Protein AF-J9E6B1-F1 (afdb_monomer_lite)

pLDDT: mean 76.31, std 16.6, range [37.47, 95.94]

Foldseek 3Di:
DDDDDDDDDDDPPPVVVVPDDDDPDDCPPPPPPPPPPPVPPPVPPPADADPQQRDGFHNDPVRVVVCCPDPLVVVSVVCVVVVHDRDHPVRVVVVCVVPVPPDDD

Radius of gyration: 26.45 Å; chains: 1; bounding box: 54×48×60 Å

Organism: Wuchereria bancrofti (NCBI:txid6293)

Secondary structure (DSSP, 8-state):
-----------TT-HHHHT-------GGG--S----------------B-TTT--B--SSHHHHHHHHHSHHHHHHHHHHHTTPPP--HHHHHHHHHHH---S--

Structure (mmCIF, N/CA/C/O backbone):
data_AF-J9E6B1-F1
#
_entry.id   AF-J9E6B1-F1
#
loop_
_atom_site.group_PDB
_atom_site.id
_atom_site.type_symbol
_atom_site.label_atom_id
_atom_site.label_alt_id
_atom_site.label_comp_id
_atom_site.label_asym_id
_atom_site.label_entity_id
_atom_site.label_seq_id
_atom_site.pdbx_PDB_ins_code
_atom_site.Cartn_x
_atom_site.Cartn_y
_atom_site.Cartn_z
_atom_site.occupancy
_atom_site.B_iso_or_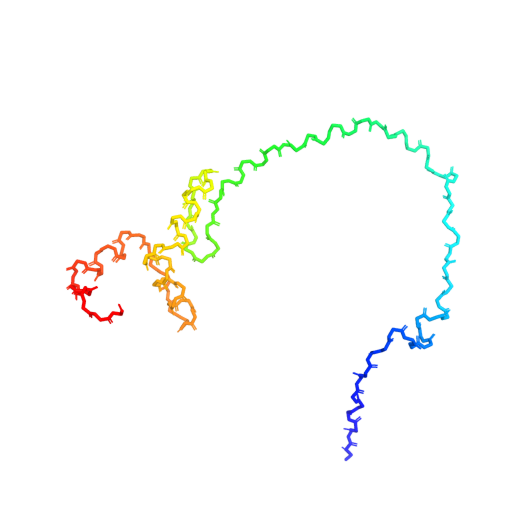equiv
_atom_site.auth_seq_id
_atom_site.auth_comp_id
_atom_site.auth_asym_id
_atom_site.auth_atom_id
_atom_site.pdbx_PDB_model_num
ATOM 1 N N . MET A 1 1 ? -39.636 -29.300 14.817 1.00 43.50 1 MET A N 1
ATOM 2 C CA . MET A 1 1 ? -39.375 -29.736 13.428 1.00 43.50 1 MET A CA 1
ATOM 3 C C . MET A 1 1 ? -37.885 -29.559 13.169 1.00 43.50 1 MET A C 1
ATOM 5 O O . MET A 1 1 ? -37.413 -28.440 13.284 1.00 43.50 1 MET A O 1
ATOM 9 N N . LYS A 1 2 ? -37.116 -30.639 12.975 1.00 45.59 2 LYS A N 1
ATOM 10 C CA . LYS A 1 2 ? -35.661 -30.567 12.740 1.00 45.59 2 LYS A CA 1
ATOM 11 C C . LYS A 1 2 ? -35.418 -30.688 11.236 1.00 45.59 2 LYS A C 1
ATOM 13 O O . LYS A 1 2 ? -35.682 -31.741 10.668 1.00 45.59 2 LYS A O 1
ATOM 18 N N . THR A 1 3 ? -34.971 -29.614 10.596 1.00 52.38 3 THR A N 1
ATOM 19 C CA . THR A 1 3 ? -34.571 -29.611 9.184 1.00 52.38 3 THR A CA 1
ATOM 20 C C . THR A 1 3 ? -33.206 -30.280 9.060 1.00 52.38 3 THR A C 1
ATOM 22 O O . THR A 1 3 ? -32.209 -29.763 9.564 1.00 52.38 3 THR A O 1
ATOM 25 N N . ALA A 1 4 ? -33.163 -31.455 8.436 1.00 55.28 4 ALA A N 1
ATOM 26 C CA . ALA A 1 4 ? -31.921 -32.149 8.133 1.00 55.28 4 ALA A CA 1
ATOM 27 C C . ALA A 1 4 ? -31.172 -31.384 7.031 1.00 55.28 4 ALA A C 1
ATOM 29 O O . ALA A 1 4 ? -31.631 -31.313 5.892 1.00 55.28 4 ALA A O 1
ATOM 30 N N . SER A 1 5 ? -30.031 -30.788 7.379 1.00 58.56 5 SER A N 1
ATOM 31 C CA . SER A 1 5 ? -29.130 -30.184 6.399 1.00 58.56 5 SER A CA 1
ATOM 32 C C . SER A 1 5 ? -28.432 -31.308 5.638 1.00 58.56 5 SER A C 1
ATOM 34 O O . SER A 1 5 ? -27.594 -32.020 6.194 1.00 58.56 5 SER A O 1
ATOM 36 N N . SER A 1 6 ? -28.831 -31.521 4.385 1.00 67.12 6 SER A N 1
ATOM 37 C CA . SER A 1 6 ? -28.183 -32.501 3.514 1.00 67.12 6 SER A CA 1
ATOM 38 C C . SER A 1 6 ? -26.843 -31.928 3.064 1.00 67.12 6 SER A C 1
ATOM 40 O O . SER A 1 6 ? -26.788 -30.872 2.438 1.00 67.12 6 SER A O 1
ATOM 42 N N . LYS A 1 7 ? -25.749 -32.601 3.428 1.00 70.06 7 LYS A N 1
ATOM 43 C CA . LYS A 1 7 ? -24.386 -32.206 3.063 1.00 70.06 7 LYS A CA 1
ATOM 44 C C . LYS A 1 7 ? -24.234 -32.358 1.548 1.00 70.06 7 LYS A C 1
ATOM 46 O O . LYS A 1 7 ? -24.218 -33.476 1.045 1.00 70.06 7 LYS A O 1
ATOM 51 N N . ILE A 1 8 ? -24.171 -31.244 0.824 1.00 71.12 8 ILE A N 1
ATOM 52 C CA . ILE A 1 8 ? -24.012 -31.264 -0.632 1.00 71.12 8 ILE A CA 1
ATOM 53 C C . ILE A 1 8 ? -22.585 -31.729 -0.941 1.00 71.12 8 ILE A C 1
ATOM 55 O O . ILE A 1 8 ? -21.618 -31.054 -0.592 1.00 71.12 8 ILE A O 1
ATOM 59 N N . SER A 1 9 ? -22.455 -32.895 -1.569 1.00 74.44 9 SER A N 1
ATOM 60 C CA . SER A 1 9 ? -21.200 -33.396 -2.129 1.00 74.44 9 SER A CA 1
ATOM 61 C C . SER A 1 9 ? -21.224 -33.224 -3.642 1.00 74.44 9 SER A C 1
ATOM 63 O O . SER A 1 9 ? -22.176 -33.656 -4.290 1.00 74.44 9 SER A O 1
ATOM 65 N N . TYR A 1 10 ? -20.180 -32.620 -4.204 1.00 73.81 10 TYR A N 1
ATOM 66 C CA . TYR A 1 10 ? -20.009 -32.489 -5.648 1.00 73.81 10 TYR A CA 1
ATOM 67 C C . TYR A 1 10 ? -19.059 -33.579 -6.144 1.00 73.81 10 TYR A C 1
ATOM 69 O O . TYR A 1 10 ? -18.000 -33.794 -5.557 1.00 73.81 10 TYR A O 1
ATOM 77 N N . SER A 1 11 ? -19.444 -34.265 -7.215 1.00 78.25 11 SER A N 1
ATOM 78 C CA . SER A 1 11 ? -18.615 -35.242 -7.921 1.00 78.25 11 SER A CA 1
ATOM 79 C C . SER A 1 11 ? -18.605 -34.876 -9.397 1.00 78.25 11 SER A C 1
ATOM 81 O O . SER A 1 11 ? -19.633 -34.478 -9.938 1.00 78.25 11 SER A O 1
ATOM 83 N N . ILE A 1 12 ? -17.456 -35.020 -10.055 1.00 76.50 12 ILE A N 1
ATOM 84 C CA . ILE A 1 12 ? -17.329 -34.800 -11.505 1.00 76.50 12 ILE A CA 1
ATOM 85 C C . ILE A 1 12 ? -18.165 -35.830 -12.282 1.00 76.50 12 ILE A C 1
ATOM 87 O O . ILE A 1 12 ? -18.662 -35.537 -13.362 1.00 76.50 12 ILE A O 1
ATOM 91 N N . ASN A 1 13 ? -18.394 -37.002 -11.687 1.00 77.88 13 ASN A N 1
ATOM 92 C CA . ASN A 1 13 ? -19.221 -38.063 -12.260 1.00 77.88 13 ASN A CA 1
ATOM 93 C C . ASN A 1 13 ? -20.699 -37.953 -11.837 1.00 77.88 13 ASN A C 1
ATOM 95 O O . ASN A 1 13 ? -21.431 -38.936 -11.916 1.00 77.88 13 ASN A O 1
ATOM 99 N N . ASP A 1 14 ? -21.129 -36.812 -11.295 1.00 80.06 14 ASP A N 1
ATOM 100 C CA . ASP A 1 14 ? -22.522 -36.606 -10.899 1.00 80.06 14 ASP A CA 1
ATOM 101 C C . ASP A 1 14 ? -23.400 -36.470 -12.151 1.00 80.06 14 ASP A C 1
ATOM 103 O O . ASP A 1 14 ? -23.133 -35.649 -13.033 1.00 80.06 14 ASP A O 1
ATOM 107 N N . SER A 1 15 ? -24.452 -37.290 -12.218 1.00 75.38 15 SER A N 1
ATOM 108 C CA . SER A 1 15 ? -25.349 -37.388 -13.372 1.00 75.38 15 SER A CA 1
ATOM 109 C C . SER A 1 15 ? -25.999 -36.055 -13.753 1.00 75.38 15 SER A C 1
ATOM 111 O O . SER A 1 15 ? -26.314 -35.834 -14.920 1.00 75.38 15 SER A O 1
ATOM 113 N N . ARG A 1 16 ? -26.113 -35.121 -12.797 1.00 72.69 16 ARG A N 1
ATOM 114 C CA . ARG A 1 16 ? -26.577 -33.748 -13.048 1.00 72.69 16 ARG A CA 1
ATOM 115 C C . ARG A 1 16 ? -25.731 -33.001 -14.084 1.00 72.69 16 ARG A C 1
ATOM 117 O O . ARG A 1 16 ? -26.254 -32.104 -14.734 1.00 72.69 16 ARG A O 1
ATOM 124 N N . TRP A 1 17 ? -24.453 -33.350 -14.241 1.00 74.31 17 TRP A N 1
ATOM 125 C CA . TRP A 1 17 ? -23.565 -32.753 -15.246 1.00 74.31 17 TRP A CA 1
ATOM 126 C C . TRP A 1 17 ? -23.523 -33.547 -16.553 1.00 74.31 17 TRP A C 1
ATOM 128 O O . TRP A 1 17 ? -23.198 -32.977 -17.589 1.00 74.31 17 TRP A O 1
ATOM 138 N N . SER A 1 18 ? -23.847 -34.845 -16.530 1.00 72.31 18 SER A N 1
ATOM 139 C CA . SER A 1 18 ? -23.800 -35.695 -17.729 1.00 72.31 18 SER A CA 1
ATOM 140 C C . SER A 1 18 ? -25.049 -35.599 -18.604 1.00 72.31 18 SER A C 1
ATOM 142 O O . SER A 1 18 ? -24.994 -35.958 -19.774 1.00 72.31 18 SER A O 1
ATOM 144 N N . GLU A 1 19 ? -26.172 -35.136 -18.052 1.00 73.00 19 GLU A N 1
ATOM 145 C CA . GLU A 1 19 ? -27.441 -34.968 -18.780 1.00 73.00 19 GLU A CA 1
ATOM 146 C C . GLU A 1 19 ? -27.628 -33.556 -19.361 1.00 73.00 19 GLU A C 1
ATOM 148 O O . GLU A 1 19 ? -28.670 -33.254 -19.943 1.00 73.00 19 GLU A O 1
ATOM 153 N N . ALA A 1 20 ? -26.631 -32.676 -19.226 1.00 73.44 20 ALA A N 1
ATOM 154 C CA . ALA A 1 20 ? -26.689 -31.351 -19.824 1.00 73.44 20 ALA A CA 1
ATOM 155 C C . ALA A 1 20 ? -26.704 -31.473 -21.357 1.00 73.44 20 ALA A C 1
ATOM 157 O O . ALA A 1 20 ? -25.728 -31.902 -21.975 1.00 73.44 20 ALA A O 1
ATOM 158 N N . VAL A 1 21 ? -27.821 -31.088 -21.976 1.00 76.06 21 VAL A N 1
ATOM 159 C CA . VAL A 1 21 ? -27.932 -30.990 -23.433 1.00 76.06 21 VAL A CA 1
ATOM 160 C C . VAL A 1 21 ? -27.039 -29.837 -23.885 1.00 76.06 21 VAL A C 1
ATOM 162 O O . VAL A 1 21 ? -27.361 -28.671 -23.671 1.00 76.06 21 VAL A O 1
ATOM 165 N N . VAL A 1 22 ? -25.890 -30.162 -24.476 1.00 75.44 22 VAL A N 1
ATOM 166 C CA . VAL A 1 22 ? -25.022 -29.170 -25.116 1.00 75.44 22 VAL A CA 1
ATOM 167 C C . VAL A 1 22 ? -25.689 -28.766 -26.425 1.00 75.44 22 VAL A C 1
ATOM 169 O O . VAL A 1 22 ? -25.810 -29.586 -27.337 1.00 75.44 22 VAL A O 1
ATOM 172 N N . GLU A 1 23 ? -26.149 -27.519 -26.518 1.00 77.50 23 GLU A N 1
ATOM 173 C CA . GLU A 1 23 ? -26.657 -27.004 -27.787 1.00 77.50 23 GLU A CA 1
ATOM 174 C C . GLU A 1 23 ? -25.536 -27.019 -28.843 1.00 77.50 23 GLU A C 1
ATOM 176 O O . GLU A 1 23 ? -24.400 -26.631 -28.542 1.00 77.50 23 GLU A O 1
ATOM 181 N N . PRO A 1 24 ? -25.812 -27.470 -30.081 1.00 75.50 24 PRO A N 1
ATOM 182 C CA . PRO A 1 24 ? -24.829 -27.441 -31.152 1.00 75.50 24 PRO A CA 1
ATOM 183 C C . PRO A 1 24 ? -24.391 -26.000 -31.411 1.00 75.50 24 PRO A C 1
ATOM 185 O O . PRO A 1 24 ? -25.208 -25.143 -31.750 1.00 75.50 24 PRO A O 1
ATOM 188 N N . TYR A 1 25 ? -23.094 -25.733 -31.274 1.00 71.75 25 TYR A N 1
ATOM 189 C CA . TYR A 1 25 ? -22.549 -24.414 -31.569 1.00 71.75 25 TYR A CA 1
ATOM 190 C C . TYR A 1 25 ? -22.671 -24.137 -33.075 1.00 71.75 25 TYR A C 1
ATOM 192 O O . TYR A 1 25 ? -22.066 -24.828 -33.898 1.00 71.75 25 TYR A O 1
ATOM 200 N N . ASN A 1 26 ? -23.495 -23.157 -33.450 1.00 77.00 26 ASN A N 1
ATOM 201 C CA . ASN A 1 26 ? -23.747 -22.815 -34.844 1.00 77.00 26 ASN A CA 1
ATOM 202 C C . ASN A 1 26 ? -22.760 -21.736 -35.319 1.00 77.00 26 ASN A C 1
ATOM 204 O O . ASN A 1 26 ? -22.917 -20.555 -35.017 1.00 77.00 26 ASN A O 1
ATOM 208 N N . PHE A 1 27 ? -21.763 -22.147 -36.103 1.00 65.31 27 PHE A N 1
ATOM 209 C CA . PHE A 1 27 ? -20.744 -21.257 -36.672 1.00 65.31 27 PHE A CA 1
ATOM 210 C C . PHE A 1 27 ? -21.260 -20.333 -37.790 1.00 65.31 27 PHE A C 1
ATOM 212 O O . PHE A 1 27 ? -20.529 -19.452 -38.231 1.00 65.31 27 PHE A O 1
ATOM 219 N N . ILE A 1 28 ? -22.500 -20.504 -38.265 1.00 65.19 28 ILE A N 1
ATOM 220 C CA . ILE A 1 28 ? -23.007 -19.827 -39.473 1.00 65.19 28 ILE A CA 1
ATOM 221 C C . ILE A 1 28 ? -23.196 -18.311 -39.255 1.00 65.19 28 ILE A C 1
ATOM 223 O O . ILE A 1 28 ? -23.196 -17.556 -40.221 1.00 65.19 28 ILE A O 1
ATOM 227 N N . ASN A 1 29 ? -23.261 -17.846 -38.002 1.00 57.34 29 ASN A N 1
ATOM 228 C CA . ASN A 1 29 ? -23.362 -16.417 -37.680 1.00 57.34 29 ASN A CA 1
ATOM 229 C C . ASN A 1 29 ? -22.016 -15.749 -37.348 1.00 57.34 29 ASN A C 1
ATOM 231 O O . ASN A 1 29 ? -21.999 -14.561 -37.035 1.00 57.34 29 ASN A O 1
ATOM 235 N N . VAL A 1 30 ? -20.886 -16.462 -37.429 1.00 56.72 30 VAL A N 1
ATOM 236 C CA . VAL A 1 30 ? -19.555 -15.866 -37.222 1.00 56.72 30 VAL A CA 1
ATOM 237 C C . VAL A 1 30 ? -19.028 -15.336 -38.560 1.00 56.72 30 VAL A C 1
ATOM 239 O O . VAL A 1 30 ? -18.029 -15.800 -39.097 1.00 56.72 30 VAL A O 1
ATOM 242 N N . THR A 1 31 ? -19.752 -14.377 -39.136 1.00 56.97 31 THR A N 1
ATOM 243 C CA . THR A 1 31 ? -19.230 -13.467 -40.171 1.00 56.97 31 THR A CA 1
ATOM 244 C C . THR A 1 31 ? -18.965 -12.084 -39.588 1.00 56.97 31 THR A C 1
ATOM 246 O O . THR A 1 31 ? -18.994 -11.089 -40.308 1.00 56.97 31 THR A O 1
ATOM 249 N N . GLU A 1 32 ? -18.716 -11.995 -38.281 1.00 58.59 32 GLU A N 1
ATOM 250 C CA . GLU A 1 32 ? -17.900 -10.896 -37.787 1.00 58.59 32 GLU A CA 1
ATOM 251 C C . GLU A 1 32 ? -16.512 -11.137 -38.358 1.00 58.59 32 GLU A C 1
ATOM 253 O O . GLU A 1 32 ? -15.817 -12.083 -37.982 1.00 58.59 32 GLU A O 1
ATOM 258 N N . GLU A 1 33 ? -16.153 -10.325 -39.351 1.00 56.72 33 GLU A N 1
ATOM 259 C CA . GLU A 1 33 ? -14.764 -10.111 -39.700 1.00 56.72 33 GLU A CA 1
ATOM 260 C C . GLU A 1 33 ? -14.019 -9.950 -38.380 1.00 56.72 33 GLU A C 1
ATOM 262 O O . GLU A 1 33 ? -14.206 -8.960 -37.668 1.00 56.72 33 GLU A O 1
ATOM 267 N N . VAL A 1 34 ? -13.191 -10.934 -38.031 1.00 60.06 34 VAL A N 1
ATOM 268 C CA . VAL A 1 34 ? -12.130 -10.709 -37.065 1.00 60.06 34 VAL A CA 1
ATOM 269 C C . VAL A 1 34 ? -11.186 -9.763 -37.792 1.00 60.06 34 VAL A C 1
ATOM 271 O O . VAL A 1 34 ? -10.182 -10.169 -38.376 1.00 60.06 34 VAL A O 1
ATOM 274 N N . GLN A 1 35 ? -11.557 -8.479 -37.813 1.00 54.34 35 GLN A N 1
ATOM 275 C CA . GLN A 1 35 ? -10.607 -7.392 -37.895 1.00 54.34 35 GLN A CA 1
ATOM 276 C C . GLN A 1 35 ? -9.481 -7.814 -36.958 1.00 54.34 35 GLN A C 1
ATOM 278 O O . GLN A 1 35 ? -9.783 -8.315 -35.865 1.00 54.34 35 GLN A O 1
ATOM 283 N N . PRO A 1 36 ? -8.206 -7.696 -37.354 1.00 50.16 36 PRO A N 1
ATOM 284 C CA . PRO A 1 36 ? -7.142 -7.706 -36.382 1.00 50.16 36 PRO A CA 1
ATOM 285 C C . PRO A 1 36 ? -7.533 -6.638 -35.369 1.00 50.16 36 PRO A C 1
ATOM 287 O O . PRO A 1 36 ? -7.346 -5.444 -35.586 1.00 50.16 36 PRO A O 1
ATOM 290 N N . MET A 1 37 ? -8.162 -7.065 -34.278 1.00 51.91 37 MET A N 1
ATOM 291 C CA . MET A 1 37 ? -8.172 -6.327 -33.053 1.00 51.91 37 MET A CA 1
ATOM 292 C C . MET A 1 37 ? -6.707 -6.428 -32.685 1.00 51.91 37 MET A C 1
ATOM 294 O O . MET A 1 37 ? -6.275 -7.330 -31.970 1.00 51.91 37 MET A O 1
ATOM 298 N N . GLU A 1 38 ? -5.912 -5.522 -33.261 1.00 53.00 38 GLU A N 1
ATOM 299 C CA . GLU A 1 38 ? -4.905 -4.850 -32.486 1.00 53.00 38 GLU A CA 1
ATOM 300 C C . GLU A 1 38 ? -5.677 -4.489 -31.234 1.00 53.00 38 GLU A C 1
ATOM 302 O O . GLU A 1 38 ? -6.492 -3.564 -31.216 1.00 53.00 38 GLU A O 1
ATOM 307 N N . SER A 1 39 ? -5.579 -5.367 -30.235 1.00 49.88 39 SER A N 1
ATOM 308 C CA . SER A 1 39 ? -5.930 -5.038 -28.886 1.00 49.88 39 SER A CA 1
ATOM 309 C C . SER A 1 39 ? -4.974 -3.899 -28.622 1.00 49.88 39 SER A C 1
ATOM 311 O O . SER A 1 39 ? -3.829 -4.092 -28.209 1.00 49.88 39 SER A O 1
ATOM 313 N N . TYR A 1 40 ? -5.442 -2.705 -28.959 1.00 51.44 40 TYR A N 1
ATOM 314 C CA . TYR A 1 40 ? -5.090 -1.475 -28.332 1.00 51.44 40 TYR A CA 1
ATOM 315 C C . TYR A 1 40 ? -5.525 -1.738 -26.893 1.00 51.44 40 TYR A C 1
ATOM 317 O O . TYR A 1 40 ? -6.583 -1.330 -26.425 1.00 51.44 40 TYR A O 1
ATOM 325 N N . PHE A 1 41 ? -4.712 -2.538 -26.195 1.00 56.34 41 PHE A N 1
ATOM 326 C CA . PHE A 1 41 ? -4.365 -2.248 -24.840 1.00 56.34 41 PHE A CA 1
ATOM 327 C C . PHE A 1 41 ? -3.878 -0.811 -24.966 1.00 56.34 41 PHE A C 1
ATOM 329 O O . PHE A 1 41 ? -2.696 -0.558 -25.189 1.00 56.34 41 PHE A O 1
ATOM 336 N N . GLU A 1 42 ? -4.818 0.142 -24.900 1.00 54.28 42 GLU A N 1
ATOM 337 C CA . GLU A 1 42 ? -4.551 1.358 -24.167 1.00 54.28 42 GLU A CA 1
ATOM 338 C C . GLU A 1 42 ? -3.867 0.818 -22.940 1.00 54.28 42 GLU A C 1
ATOM 340 O O . GLU A 1 42 ? -4.470 0.068 -22.162 1.00 54.28 42 GLU A O 1
ATOM 345 N N . LYS A 1 43 ? -2.550 1.006 -22.907 1.00 54.94 43 LYS A N 1
ATOM 346 C CA . LYS A 1 43 ? -1.758 0.738 -21.737 1.00 54.94 43 LYS A CA 1
ATOM 347 C C . LYS A 1 43 ? -2.412 1.669 -20.736 1.00 54.94 43 LYS A C 1
ATOM 349 O O . LYS A 1 43 ? -2.190 2.871 -20.756 1.00 54.94 43 LYS A O 1
ATOM 354 N N . GLN A 1 44 ? -3.406 1.145 -20.028 1.00 53.44 44 GLN A N 1
ATOM 355 C CA . GLN A 1 44 ? -4.028 1.840 -18.940 1.00 53.44 44 GLN A CA 1
ATOM 356 C C . GLN A 1 44 ? -2.859 1.939 -17.990 1.00 53.44 44 GLN A C 1
ATOM 358 O O . GLN A 1 44 ? -2.496 0.954 -17.345 1.00 53.44 44 GLN A O 1
ATOM 363 N N . ASP A 1 45 ? -2.220 3.107 -17.996 1.00 56.69 45 ASP A N 1
ATOM 364 C CA . ASP A 1 45 ? -1.225 3.535 -17.026 1.00 56.69 45 ASP A CA 1
ATOM 365 C C . ASP A 1 45 ? -1.959 3.720 -15.684 1.00 56.69 45 ASP A C 1
ATOM 367 O O . ASP A 1 45 ? -1.951 4.765 -15.038 1.00 56.69 45 ASP A O 1
ATOM 371 N N . CYS A 1 46 ? -2.691 2.685 -15.267 1.00 59.16 46 CYS A N 1
ATOM 372 C CA . CYS A 1 46 ? -3.101 2.471 -13.907 1.00 59.16 46 CYS A CA 1
ATOM 373 C C . CYS A 1 46 ? -1.807 2.130 -13.183 1.00 59.16 46 CYS A C 1
ATOM 375 O O . CYS A 1 46 ? -1.447 0.957 -13.066 1.00 59.16 46 CYS A O 1
ATOM 377 N N . GLY A 1 47 ? -1.088 3.179 -12.774 1.00 71.50 47 GLY A N 1
ATOM 378 C CA . GLY A 1 47 ? 0.109 3.064 -11.957 1.00 71.50 47 GLY A CA 1
ATOM 379 C C . GLY A 1 47 ? -0.112 2.020 -10.869 1.00 71.50 47 GLY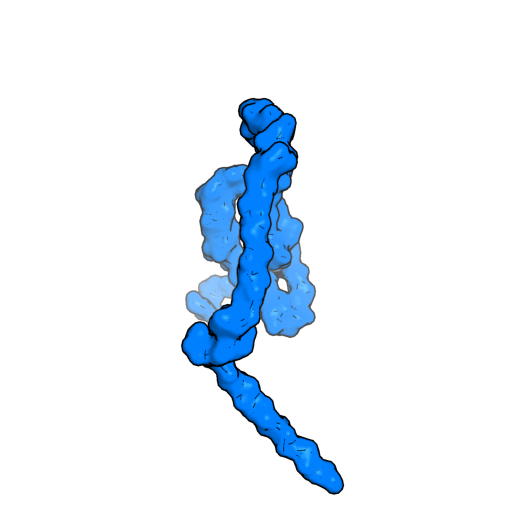 A C 1
ATOM 380 O O . GLY A 1 47 ? -1.193 1.935 -10.265 1.00 71.50 47 GLY A O 1
ATOM 381 N N . LEU A 1 48 ? 0.890 1.166 -10.677 1.00 83.38 48 LEU A N 1
ATOM 382 C CA . LEU A 1 48 ? 0.828 0.098 -9.693 1.00 83.38 48 LEU A CA 1
ATOM 383 C C . LEU A 1 48 ? 0.495 0.735 -8.342 1.00 83.38 48 LEU A C 1
ATOM 385 O O . LEU A 1 48 ? 1.102 1.716 -7.943 1.00 83.38 48 LEU A O 1
ATOM 389 N N . SER A 1 49 ? -0.513 0.231 -7.638 1.00 89.94 49 SER A N 1
ATOM 390 C CA . SER A 1 49 ? -0.867 0.756 -6.319 1.00 89.94 49 SER A CA 1
ATOM 391 C C . SER A 1 49 ? -1.103 -0.376 -5.345 1.00 89.94 49 SER A C 1
ATOM 393 O O . SER A 1 49 ? -1.613 -1.449 -5.685 1.00 89.94 49 SER A O 1
ATOM 395 N N . CYS A 1 50 ? -0.703 -0.149 -4.099 1.00 91.94 50 CYS A N 1
ATOM 396 C CA . CYS A 1 50 ? -0.916 -1.127 -3.051 1.00 91.94 50 CYS A CA 1
ATOM 397 C C . CYS A 1 50 ? -2.361 -1.076 -2.557 1.00 91.94 50 CYS A C 1
ATOM 399 O O . CYS A 1 50 ? -2.851 -0.046 -2.092 1.00 91.94 50 CYS A O 1
ATOM 401 N N . THR A 1 51 ? -3.036 -2.222 -2.557 1.00 90.69 51 THR A N 1
ATOM 402 C CA . THR A 1 51 ? -4.413 -2.342 -2.059 1.00 90.69 51 THR A CA 1
ATOM 403 C C . THR A 1 51 ? -4.534 -2.095 -0.556 1.00 90.69 51 THR A C 1
ATOM 405 O O . THR A 1 51 ? -5.602 -1.663 -0.115 1.00 90.69 51 THR A O 1
ATOM 408 N N . ILE A 1 52 ? -3.464 -2.339 0.206 1.00 93.06 52 ILE A N 1
ATOM 409 C CA . ILE A 1 52 ? -3.406 -2.164 1.662 1.00 93.06 52 ILE A CA 1
ATOM 410 C C . ILE A 1 52 ? -2.985 -0.739 2.018 1.00 93.06 52 ILE A C 1
ATOM 412 O O . ILE A 1 52 ? -3.731 -0.037 2.694 1.00 93.06 52 ILE A O 1
ATOM 416 N N . CYS A 1 53 ? -1.824 -0.297 1.531 1.00 93.06 53 CYS A N 1
ATOM 417 C CA . CYS A 1 53 ? -1.276 1.017 1.869 1.00 93.06 53 CYS A CA 1
ATOM 418 C C . CYS A 1 53 ? -1.989 2.169 1.151 1.00 93.06 53 CYS A C 1
ATOM 420 O O . CYS A 1 53 ? -1.800 3.317 1.529 1.00 93.06 53 CYS A O 1
ATOM 422 N N . LYS A 1 54 ? -2.788 1.873 0.112 1.00 90.12 54 LYS A N 1
ATOM 423 C CA . LYS A 1 54 ? -3.440 2.867 -0.762 1.00 90.12 54 LYS A CA 1
ATOM 424 C C . LYS A 1 54 ? -2.463 3.873 -1.375 1.00 90.12 54 LYS A C 1
ATOM 426 O O . LYS A 1 54 ? -2.864 4.962 -1.768 1.00 90.12 54 LYS A O 1
ATOM 431 N N . ALA A 1 55 ? -1.200 3.477 -1.473 1.00 88.38 55 ALA A N 1
ATOM 432 C CA . ALA A 1 55 ? -0.126 4.301 -1.985 1.00 88.38 55 ALA A CA 1
ATOM 433 C C . ALA A 1 55 ? 0.222 3.900 -3.421 1.00 88.38 55 ALA A C 1
ATOM 435 O O . ALA A 1 55 ? 0.182 2.697 -3.736 1.00 88.38 55 ALA A O 1
ATOM 436 N N . PRO A 1 56 ? 0.538 4.885 -4.279 1.00 89.50 56 PRO A N 1
ATOM 437 C CA . PRO A 1 56 ? 1.099 4.613 -5.588 1.00 89.50 56 PRO A CA 1
ATOM 438 C C . PRO A 1 56 ? 2.482 3.975 -5.425 1.00 89.50 56 PRO A C 1
ATOM 440 O O . PRO A 1 56 ? 3.211 4.250 -4.476 1.00 89.50 56 PRO A O 1
ATOM 443 N N . ILE A 1 57 ? 2.808 3.090 -6.349 1.00 88.06 57 ILE A N 1
ATOM 444 C CA . ILE A 1 57 ? 4.093 2.427 -6.505 1.00 88.06 57 ILE A CA 1
ATOM 445 C C . ILE A 1 57 ? 4.576 2.811 -7.901 1.00 88.06 57 ILE A C 1
ATOM 447 O O . ILE A 1 57 ? 3.778 2.881 -8.840 1.00 88.06 57 ILE A O 1
ATOM 451 N N . GLU A 1 58 ? 5.871 3.074 -8.027 1.00 84.19 58 GLU A N 1
ATOM 452 C CA . GLU A 1 58 ? 6.493 3.326 -9.324 1.00 84.19 58 GLU A CA 1
ATOM 453 C C . GLU A 1 58 ? 6.236 2.148 -10.287 1.00 84.19 58 GLU A C 1
ATOM 455 O O . GLU A 1 58 ? 5.989 1.014 -9.867 1.00 84.19 58 GLU A O 1
ATOM 460 N N . GLU A 1 59 ? 6.219 2.416 -11.597 1.00 79.38 59 GLU A N 1
ATOM 461 C CA . GLU A 1 59 ? 5.808 1.437 -12.621 1.00 79.38 59 GLU A CA 1
ATOM 462 C C . GLU A 1 59 ? 6.723 0.197 -12.699 1.00 79.38 59 GLU A C 1
ATOM 464 O O . GLU A 1 59 ? 6.378 -0.799 -13.345 1.00 79.38 59 GLU A O 1
ATOM 469 N N . ASP A 1 60 ? 7.865 0.222 -12.014 1.00 85.12 60 ASP A N 1
ATOM 470 C CA . ASP A 1 60 ? 8.852 -0.840 -12.032 1.00 85.12 60 ASP A CA 1
ATOM 471 C C . ASP A 1 60 ? 8.525 -1.985 -11.061 1.00 85.12 60 ASP A C 1
ATOM 473 O O . ASP A 1 60 ? 8.197 -1.841 -9.879 1.00 85.12 60 ASP A O 1
ATOM 477 N N . ARG A 1 61 ? 8.712 -3.214 -11.558 1.00 86.94 61 ARG A N 1
ATOM 478 C CA . ARG A 1 61 ? 8.555 -4.446 -10.766 1.00 86.94 61 ARG A CA 1
ATOM 479 C C . ARG A 1 61 ? 9.442 -4.455 -9.517 1.00 86.94 61 ARG A C 1
ATOM 481 O O . ARG A 1 61 ? 9.103 -5.117 -8.534 1.00 86.94 61 ARG A O 1
ATOM 488 N N . ILE A 1 62 ? 10.600 -3.804 -9.578 1.00 91.00 62 ILE A N 1
ATOM 489 C CA . ILE A 1 62 ? 11.553 -3.754 -8.467 1.00 91.00 62 ILE A CA 1
ATOM 490 C C . ILE A 1 62 ? 10.938 -2.981 -7.299 1.00 91.00 62 ILE A C 1
ATOM 492 O O . ILE A 1 62 ? 10.967 -3.493 -6.179 1.00 91.00 62 ILE A O 1
ATOM 496 N N . ASP A 1 63 ? 10.286 -1.852 -7.568 1.00 90.56 63 ASP A N 1
ATOM 497 C CA . ASP A 1 63 ? 9.655 -1.015 -6.545 1.00 90.56 63 ASP A CA 1
ATOM 498 C C . ASP A 1 63 ? 8.412 -1.668 -5.962 1.00 90.56 63 ASP A C 1
ATOM 500 O O . ASP A 1 63 ? 8.194 -1.622 -4.752 1.00 90.56 63 ASP A O 1
ATOM 504 N N . LEU A 1 64 ? 7.658 -2.413 -6.775 1.00 90.81 64 LEU A N 1
ATOM 505 C CA . LEU A 1 64 ? 6.590 -3.273 -6.266 1.00 90.81 64 LEU A CA 1
ATOM 506 C C . LEU A 1 64 ? 7.130 -4.295 -5.257 1.00 90.81 64 LEU A C 1
ATOM 508 O O . LEU A 1 64 ? 6.584 -4.452 -4.164 1.00 90.81 64 LEU A O 1
ATOM 512 N N . ILE A 1 65 ? 8.216 -4.991 -5.594 1.00 92.88 65 ILE A N 1
ATOM 513 C CA . ILE A 1 65 ? 8.818 -5.976 -4.689 1.00 92.88 65 ILE A CA 1
ATOM 514 C C . ILE A 1 65 ? 9.374 -5.290 -3.434 1.00 92.88 65 ILE A C 1
ATOM 516 O O . ILE A 1 65 ? 9.214 -5.830 -2.337 1.00 92.88 65 ILE A O 1
ATOM 520 N N . ALA A 1 66 ? 10.015 -4.130 -3.580 1.00 93.69 66 ALA A N 1
ATOM 521 C CA . ALA A 1 66 ? 10.550 -3.354 -2.468 1.00 93.69 66 ALA A CA 1
ATOM 522 C C . ALA A 1 66 ? 9.431 -2.901 -1.520 1.00 93.69 66 ALA A C 1
ATOM 524 O O . ALA A 1 66 ? 9.523 -3.144 -0.317 1.00 93.69 66 ALA A O 1
ATOM 525 N N . HIS A 1 67 ? 8.329 -2.373 -2.062 1.00 94.50 67 HIS A N 1
ATOM 526 C CA . HIS A 1 67 ? 7.151 -1.976 -1.300 1.00 94.50 67 HIS A CA 1
ATOM 527 C C . HIS A 1 67 ? 6.599 -3.136 -0.467 1.00 94.50 67 HIS A C 1
ATOM 529 O O . HIS A 1 67 ? 6.450 -3.003 0.742 1.00 94.50 67 HIS A O 1
ATOM 535 N N . TYR A 1 68 ? 6.340 -4.301 -1.072 1.00 94.31 68 TYR A N 1
ATOM 536 C CA . TYR A 1 68 ? 5.783 -5.452 -0.343 1.00 94.31 68 TYR A CA 1
ATOM 537 C C . TYR A 1 68 ? 6.745 -6.045 0.699 1.00 94.31 68 TYR A C 1
ATOM 539 O O . TYR A 1 68 ? 6.311 -6.734 1.626 1.00 94.31 68 TYR A O 1
ATOM 547 N N . LYS A 1 69 ? 8.052 -5.805 0.557 1.00 94.56 69 LYS A N 1
ATOM 548 C CA . LYS A 1 69 ? 9.065 -6.225 1.532 1.00 94.56 69 LYS A CA 1
ATOM 549 C C . LYS A 1 69 ? 9.304 -5.204 2.642 1.00 94.56 69 LYS A C 1
ATOM 551 O O . LYS A 1 69 ? 9.917 -5.592 3.635 1.00 94.56 69 LYS A O 1
ATOM 556 N N . SER A 1 70 ? 8.844 -3.964 2.488 1.00 94.12 70 SER A N 1
ATOM 557 C CA . SER A 1 70 ? 9.099 -2.889 3.444 1.00 94.12 70 SER A CA 1
ATOM 558 C C . SER A 1 70 ? 8.405 -3.132 4.785 1.00 94.12 70 SER A C 1
ATOM 560 O O . SER A 1 70 ? 7.336 -3.752 4.870 1.00 94.12 70 SER A O 1
ATOM 562 N N . ASP A 1 71 ? 9.002 -2.608 5.853 1.00 94.25 71 ASP A N 1
ATOM 563 C CA . ASP A 1 71 ? 8.409 -2.694 7.188 1.00 94.25 71 ASP A CA 1
ATOM 564 C C . ASP A 1 71 ? 7.145 -1.842 7.303 1.00 94.25 71 ASP A C 1
ATOM 566 O O . ASP A 1 71 ? 6.214 -2.225 8.012 1.00 94.25 71 ASP A O 1
ATOM 570 N N . TRP A 1 72 ? 7.049 -0.763 6.524 1.00 95.06 72 TRP A N 1
ATOM 571 C CA . TRP A 1 72 ? 5.835 0.039 6.416 1.00 95.06 72 TRP A CA 1
ATOM 572 C C . TRP A 1 72 ? 4.644 -0.789 5.919 1.00 95.06 72 TRP A C 1
ATOM 574 O O . TRP A 1 72 ? 3.582 -0.801 6.551 1.00 95.06 72 TRP A O 1
ATOM 584 N N . HIS A 1 73 ? 4.824 -1.558 4.837 1.00 95.94 73 HIS A N 1
ATOM 585 C CA . HIS A 1 73 ? 3.772 -2.428 4.308 1.00 95.94 73 HIS A CA 1
ATOM 586 C C . HIS A 1 73 ? 3.340 -3.478 5.337 1.00 95.94 73 HIS A C 1
ATOM 588 O O . HIS A 1 73 ? 2.146 -3.661 5.589 1.00 95.94 73 HIS A O 1
ATOM 594 N N . ARG A 1 74 ? 4.306 -4.141 5.983 1.00 95.06 74 ARG A N 1
ATOM 595 C CA . ARG A 1 74 ? 4.042 -5.145 7.027 1.00 95.06 74 ARG A CA 1
ATOM 596 C C . ARG A 1 74 ? 3.296 -4.545 8.217 1.00 95.06 74 ARG A C 1
ATOM 598 O O . ARG A 1 74 ? 2.344 -5.148 8.719 1.00 95.06 74 ARG A O 1
ATOM 605 N N . HIS A 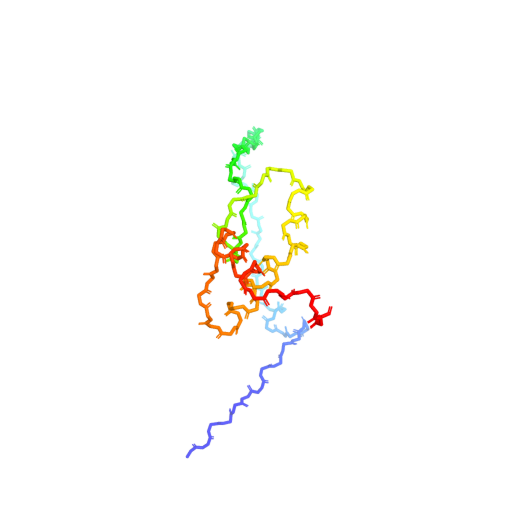1 75 ? 3.693 -3.350 8.647 1.00 94.81 75 HIS A N 1
ATOM 606 C CA . HIS A 1 75 ? 3.053 -2.632 9.741 1.00 94.81 75 HIS A CA 1
ATOM 607 C C . HIS A 1 75 ? 1.598 -2.293 9.404 1.00 94.81 75 HIS A C 1
ATOM 609 O O . HIS A 1 75 ? 0.693 -2.603 10.185 1.00 94.81 75 HIS A O 1
ATOM 615 N N . ASN A 1 76 ? 1.346 -1.734 8.219 1.00 95.12 76 ASN A N 1
ATOM 616 C CA . ASN A 1 76 ? -0.003 -1.419 7.757 1.00 95.12 76 ASN A CA 1
ATOM 617 C C . ASN A 1 76 ? -0.875 -2.664 7.595 1.00 95.12 76 ASN A C 1
ATOM 619 O O . ASN A 1 76 ? -2.019 -2.667 8.051 1.00 95.12 76 ASN A O 1
ATOM 623 N N . LEU A 1 77 ? -0.332 -3.751 7.045 1.00 95.44 77 LEU A N 1
ATOM 624 C CA . LEU A 1 77 ? -1.038 -5.026 6.956 1.00 95.44 77 LEU A CA 1
ATOM 625 C C . LEU A 1 77 ? -1.471 -5.522 8.344 1.00 95.44 77 LEU A C 1
ATOM 627 O O . LEU A 1 77 ? -2.640 -5.852 8.550 1.00 95.44 77 LEU A O 1
ATOM 631 N N . HIS A 1 78 ? -0.569 -5.510 9.329 1.00 94.31 78 HIS A N 1
ATOM 632 C CA . HIS A 1 78 ? -0.900 -5.876 10.709 1.00 94.31 78 HIS A CA 1
ATOM 633 C C . HIS A 1 78 ? -1.956 -4.963 11.343 1.00 94.31 78 HIS A C 1
ATOM 635 O O . HIS A 1 78 ? -2.784 -5.443 12.122 1.00 94.31 78 HIS A O 1
ATOM 641 N N . ARG A 1 79 ? -1.950 -3.660 11.039 1.00 94.38 79 ARG A N 1
ATOM 642 C CA . ARG A 1 79 ? -2.977 -2.723 11.520 1.00 94.38 79 ARG A CA 1
ATOM 643 C C . ARG A 1 79 ? -4.338 -3.043 10.918 1.00 94.38 79 ARG A C 1
ATOM 645 O O . ARG A 1 79 ? -5.289 -3.206 11.681 1.00 94.38 79 ARG A O 1
ATOM 652 N N . VAL A 1 80 ? -4.410 -3.224 9.601 1.00 94.75 80 VAL A N 1
ATOM 653 C CA . VAL A 1 80 ? -5.652 -3.551 8.886 1.00 94.75 80 VAL A CA 1
ATOM 654 C C . VAL A 1 80 ? -6.249 -4.862 9.394 1.00 94.75 80 VAL A C 1
ATOM 656 O O . VAL A 1 80 ? -7.435 -4.909 9.712 1.00 94.75 80 VAL A O 1
ATOM 659 N N . LEU A 1 81 ? -5.430 -5.902 9.585 1.00 93.56 81 LEU A N 1
ATOM 660 C CA . LEU A 1 81 ? -5.884 -7.184 10.144 1.00 93.56 81 LEU A CA 1
ATOM 661 C C . LEU A 1 81 ? -6.428 -7.064 11.578 1.00 93.56 81 LEU A C 1
ATOM 663 O O . LEU A 1 81 ? -7.271 -7.857 11.988 1.00 93.56 81 LEU A O 1
ATOM 667 N N . LYS A 1 82 ? -5.973 -6.064 12.340 1.00 95.19 82 LYS A N 1
ATOM 668 C CA . LYS A 1 82 ? -6.461 -5.746 13.692 1.00 95.19 82 LYS A CA 1
ATOM 669 C C . LYS A 1 82 ? -7.592 -4.707 13.695 1.00 95.19 82 LYS A C 1
ATOM 671 O O . LYS A 1 82 ? -7.955 -4.230 14.768 1.00 95.19 82 LYS A O 1
ATOM 676 N N . GLY A 1 83 ? -8.113 -4.318 12.527 1.00 94.12 83 GLY A N 1
ATOM 677 C CA . GLY A 1 83 ? -9.150 -3.289 12.389 1.00 94.12 83 GLY A CA 1
ATOM 678 C C . GLY A 1 83 ? -8.687 -1.879 12.770 1.00 94.12 83 GLY A C 1
ATOM 679 O O . GLY A 1 83 ? -9.508 -1.027 13.097 1.00 94.12 83 GLY A O 1
ATOM 680 N N . ARG A 1 84 ? -7.373 -1.631 12.783 1.00 92.31 84 ARG A N 1
ATOM 681 C CA . ARG A 1 84 ? -6.778 -0.320 13.071 1.00 92.31 84 ARG A CA 1
ATOM 682 C C . AR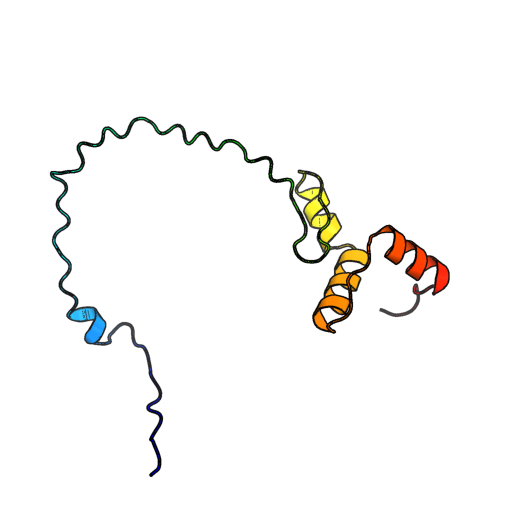G A 1 84 ? -6.612 0.484 11.776 1.00 92.31 84 ARG A C 1
ATOM 684 O O . ARG A 1 84 ? -6.401 -0.120 10.724 1.00 92.31 84 ARG A O 1
ATOM 691 N N . PRO A 1 85 ? -6.655 1.827 11.845 1.00 91.50 85 PRO A N 1
ATOM 692 C CA . PRO A 1 85 ? -6.435 2.672 10.675 1.00 91.50 85 PRO A CA 1
ATOM 693 C C . PRO A 1 85 ? -5.016 2.488 10.130 1.00 91.50 85 PRO A C 1
ATOM 695 O O . PRO A 1 85 ? -4.082 2.279 10.912 1.00 91.50 85 PRO A O 1
ATOM 698 N N . LEU A 1 86 ? -4.875 2.568 8.806 1.00 93.12 86 LEU A N 1
ATOM 699 C CA . LEU A 1 86 ? -3.578 2.606 8.127 1.00 93.12 86 LEU A CA 1
ATOM 700 C C . LEU A 1 86 ? -2.803 3.876 8.497 1.00 93.12 86 LEU A C 1
ATOM 702 O O . LEU A 1 86 ? -3.408 4.877 8.874 1.00 93.12 86 LEU A O 1
ATOM 706 N N . LEU A 1 87 ? -1.479 3.799 8.401 1.00 93.44 87 LEU A N 1
ATOM 707 C CA . LEU A 1 87 ? -0.591 4.950 8.485 1.00 93.44 87 LEU A CA 1
ATOM 708 C C . LEU A 1 87 ? -0.061 5.293 7.098 1.00 93.44 87 LEU A C 1
ATOM 710 O O . LEU A 1 87 ? 0.279 4.403 6.310 1.00 93.44 87 LEU A O 1
ATOM 714 N N . THR A 1 88 ? 0.048 6.584 6.832 1.00 93.25 88 THR A N 1
ATOM 715 C CA . THR A 1 88 ? 0.877 7.113 5.747 1.00 93.25 88 THR A CA 1
ATOM 716 C C . THR A 1 88 ? 2.353 6.785 5.993 1.00 93.25 88 THR A C 1
ATOM 718 O O . THR A 1 88 ? 2.727 6.308 7.069 1.00 93.25 88 THR A O 1
ATOM 721 N N . GLU A 1 89 ? 3.189 6.964 4.975 1.00 90.69 89 GLU A N 1
ATOM 722 C CA . GLU A 1 89 ? 4.630 6.723 5.092 1.00 90.69 89 GLU A CA 1
ATOM 723 C C . GLU A 1 89 ? 5.262 7.675 6.120 1.00 90.69 89 GLU A C 1
ATOM 725 O O . GLU A 1 89 ? 5.888 7.207 7.068 1.00 90.69 89 GLU A O 1
ATOM 730 N N . ASP A 1 90 ? 4.941 8.970 6.048 1.00 91.56 90 ASP A N 1
ATOM 731 C CA . ASP A 1 90 ? 5.405 9.988 7.004 1.00 91.56 90 ASP A CA 1
ATOM 732 C C . ASP A 1 90 ? 5.018 9.660 8.459 1.00 91.56 90 ASP A C 1
ATOM 734 O O . ASP A 1 90 ? 5.831 9.745 9.381 1.00 91.56 90 ASP A O 1
ATOM 738 N N . GLU A 1 91 ? 3.768 9.242 8.693 1.00 92.56 91 GLU A N 1
ATOM 739 C CA . GLU A 1 91 ? 3.304 8.856 10.033 1.00 92.56 91 GLU A CA 1
ATOM 740 C C . GLU A 1 91 ? 4.026 7.613 10.562 1.00 92.56 91 GLU A C 1
ATOM 742 O O . GLU A 1 91 ? 4.218 7.464 11.771 1.00 92.56 91 GLU A O 1
ATOM 747 N N . PHE A 1 92 ? 4.397 6.695 9.670 1.00 91.88 92 PHE A N 1
ATOM 748 C CA . PHE A 1 92 ? 5.155 5.507 10.030 1.00 91.88 92 PHE A CA 1
ATOM 749 C C . PHE A 1 92 ? 6.601 5.851 10.390 1.00 91.88 92 PHE A C 1
ATOM 751 O O . PHE A 1 92 ? 7.085 5.381 11.419 1.00 91.88 92 PHE A O 1
ATOM 758 N N . GLU A 1 93 ? 7.264 6.703 9.608 1.00 90.19 93 GLU A N 1
ATOM 759 C CA . GLU A 1 93 ? 8.615 7.187 9.909 1.00 90.19 93 GLU A CA 1
ATOM 760 C C . GLU A 1 93 ? 8.665 7.925 11.249 1.00 90.19 93 GLU A C 1
ATOM 762 O O . GLU A 1 93 ? 9.522 7.636 12.090 1.00 90.19 93 GLU A O 1
ATOM 767 N N . GLN A 1 94 ? 7.687 8.799 11.502 1.00 89.75 94 GLN A N 1
ATOM 768 C CA . GLN A 1 94 ? 7.547 9.485 12.783 1.00 89.75 94 GLN A CA 1
ATOM 769 C C . GLN A 1 94 ? 7.352 8.485 13.932 1.00 89.75 94 GLN A C 1
ATOM 771 O O . GLN A 1 94 ? 8.016 8.582 14.963 1.00 89.75 94 GLN A O 1
ATOM 776 N N . ALA A 1 95 ? 6.502 7.469 13.747 1.00 85.69 95 ALA A N 1
ATOM 777 C CA . ALA A 1 95 ? 6.267 6.445 14.762 1.00 85.69 95 ALA A CA 1
ATOM 778 C C . ALA A 1 95 ? 7.513 5.592 15.061 1.00 85.69 95 ALA A C 1
ATOM 780 O O . ALA A 1 95 ? 7.700 5.181 16.207 1.00 85.69 95 ALA A O 1
ATOM 781 N N 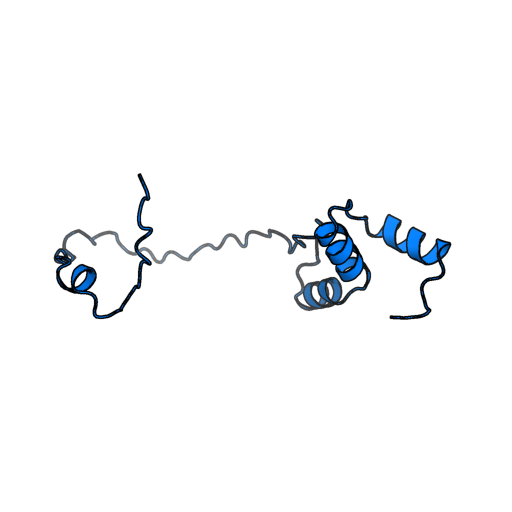. ILE A 1 96 ? 8.365 5.319 14.066 1.00 85.38 96 ILE A N 1
ATOM 782 C CA . ILE A 1 96 ? 9.646 4.628 14.281 1.00 85.38 96 ILE A CA 1
ATOM 783 C C . ILE A 1 96 ? 10.626 5.534 15.029 1.00 85.38 96 ILE A C 1
ATOM 785 O O . ILE A 1 96 ? 11.268 5.076 15.976 1.00 85.38 96 ILE A O 1
ATOM 789 N N . SER A 1 97 ? 10.725 6.804 14.623 1.00 80.44 97 SER A N 1
ATOM 790 C CA . SER A 1 97 ? 11.605 7.796 15.248 1.00 80.44 97 SER A CA 1
ATOM 791 C C . SER A 1 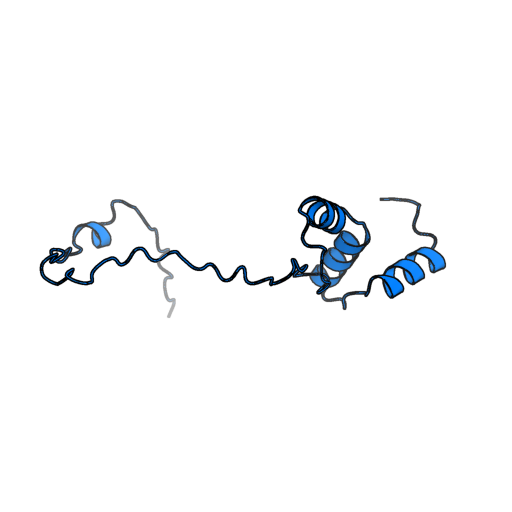97 ? 11.255 8.014 16.721 1.00 80.44 97 SER A C 1
ATOM 793 O O . SER A 1 97 ? 12.144 8.046 17.571 1.00 80.44 97 SER A O 1
ATOM 795 N N . ASP A 1 98 ? 9.963 8.105 17.036 1.00 75.69 98 ASP A N 1
ATOM 796 C CA . ASP A 1 98 ? 9.482 8.379 18.392 1.00 75.69 98 ASP A CA 1
ATOM 797 C C . ASP A 1 98 ? 9.568 7.154 19.314 1.00 75.69 98 ASP A C 1
ATOM 799 O O . ASP A 1 98 ? 9.815 7.301 20.512 1.00 75.69 98 ASP A O 1
ATOM 803 N N . ASN A 1 99 ? 9.394 5.938 18.777 1.00 62.81 99 ASN A N 1
ATOM 804 C CA . ASN A 1 99 ? 9.322 4.719 19.591 1.00 62.81 99 ASN A CA 1
ATOM 805 C C . ASN A 1 99 ? 10.593 3.860 19.593 1.00 62.81 99 ASN A C 1
ATOM 807 O O . ASN A 1 99 ? 10.607 2.844 20.290 1.00 62.81 99 ASN A O 1
ATOM 811 N N . GLY A 1 100 ? 11.644 4.212 18.845 1.00 60.31 100 GLY A N 1
ATOM 812 C CA . GLY A 1 100 ? 12.916 3.478 18.859 1.00 60.31 100 GLY A CA 1
ATOM 813 C C . GLY A 1 100 ? 12.773 1.962 18.651 1.00 60.31 100 GLY A C 1
ATOM 814 O O . GLY A 1 100 ? 13.554 1.194 19.210 1.00 60.31 100 GLY A O 1
ATOM 815 N N . TRP A 1 101 ? 11.761 1.506 17.901 1.00 58.34 101 TRP A N 1
ATOM 816 C CA . TRP A 1 101 ? 11.478 0.086 17.647 1.00 58.34 101 TRP A CA 1
ATOM 817 C C . TRP A 1 101 ? 12.472 -0.516 16.639 1.00 58.34 101 TRP A C 1
ATOM 819 O O . TRP A 1 101 ? 12.112 -0.936 15.544 1.00 58.34 101 TRP A O 1
ATOM 829 N N . LEU A 1 102 ? 13.739 -0.585 17.041 1.00 50.53 102 LEU A N 1
ATOM 830 C CA . LEU A 1 102 ? 14.743 -1.500 16.496 1.00 50.53 102 LEU A CA 1
ATOM 831 C C . LEU A 1 102 ? 15.273 -2.408 17.608 1.00 50.53 102 LEU A C 1
ATOM 833 O O . LEU A 1 102 ? 16.475 -2.580 17.796 1.00 50.53 102 LEU A O 1
ATOM 837 N N . SER A 1 103 ? 14.357 -3.015 18.350 1.00 45.91 103 SER A N 1
ATOM 838 C CA . SER A 1 103 ? 14.674 -4.159 19.192 1.00 45.91 103 SER A CA 1
ATOM 839 C C . SER A 1 103 ? 13.465 -5.087 19.235 1.00 45.91 103 SER A C 1
ATOM 841 O O . SER A 1 103 ? 12.444 -4.758 19.826 1.00 45.91 103 SER A O 1
ATOM 843 N N . GLU A 1 104 ? 13.635 -6.256 18.614 1.00 45.03 104 GLU A N 1
ATOM 844 C CA . GLU A 1 104 ? 12.802 -7.462 18.737 1.00 45.03 104 GLU A CA 1
ATOM 845 C C . GLU A 1 104 ? 11.583 -7.582 17.806 1.00 45.03 104 GLU A C 1
ATOM 847 O O . GLU A 1 104 ? 10.434 -7.587 18.248 1.00 45.03 104 GLU A O 1
ATOM 852 N N . ILE A 1 105 ? 11.858 -7.824 16.517 1.00 37.47 105 ILE A N 1
ATOM 853 C CA . ILE A 1 105 ? 11.187 -8.883 15.735 1.00 37.47 105 ILE A CA 1
ATOM 854 C C . ILE A 1 105 ? 12.262 -9.664 14.977 1.00 37.47 105 ILE A C 1
ATOM 856 O O . ILE A 1 105 ? 13.147 -9.005 14.388 1.00 37.47 105 ILE A O 1
#

Sequence (105 aa):
MKTASSKISYSINDSRWSEAVVEPYNFINVTEEVQPMESYFEKQDCGLSCTICKAPIEEDRIDLIAHYKSDWHRHNLHRVLKGRPLLTEDEFEQAISDNGWLSEI